Protein AF-A0A419JYU0-F1 (afdb_monomer_lite)

Sequence (105 aa):
MKNELCPEGCRECVEACPIPEALQISEDGRVVASDLFCVYCGACRIVCPVEGAISLERTVIRHTPVHSGAWNKALEKLTSTKGMAKELRSRALIKVKESVERRLA

Radius of gyration: 18.89 Å; chains: 1; bounding box: 42×26×53 Å

Secondary structure (DSSP, 8-state):
--GGGSPTT--HHHHT--STTSEEE-TTS-EEE-TTT-----HHHHH-SSTTSS--------------HHHHHHHHHHS-HHHHHHHHHHHHHHHHHHHHHHHH-

Foldseek 3Di:
DQQVQADQPDCQLVVQDPWPPQWDQDPVRTIDGDPVGDPLPCSSVVRRPGPPSDDTADQEDDDDDDDDPVVLVVQCVRHNPNSSVVVVVVVVVVVVVVVVVVVVD

pLDDT: mean 94.47, std 2.57, range [84.62, 97.81]

Structure (mmCIF, N/CA/C/O backbone):
data_AF-A0A419JYU0-F1
#
_entry.id   AF-A0A419JYU0-F1
#
loop_
_atom_site.group_PDB
_atom_site.id
_atom_site.type_symbol
_atom_site.label_atom_id
_atom_site.label_alt_id
_atom_site.label_comp_id
_atom_site.label_asym_id
_atom_site.label_entity_id
_atom_site.label_seq_id
_atom_site.pdbx_PDB_ins_code
_atom_site.Cartn_x
_atom_site.Cartn_y
_atom_site.Cartn_z
_atom_site.occupancy
_atom_site.B_iso_or_equiv
_atom_site.auth_seq_id
_atom_site.auth_comp_id
_atom_site.auth_asym_id
_atom_site.auth_atom_id
_atom_site.pdbx_PDB_model_num
ATOM 1 N N . MET A 1 1 ? -0.116 -0.203 11.020 1.00 88.06 1 MET A N 1
ATOM 2 C CA . MET A 1 1 ? -1.452 0.190 11.519 1.00 88.06 1 MET A CA 1
ATOM 3 C C . MET A 1 1 ? -1.254 1.045 12.756 1.00 88.06 1 MET A C 1
ATOM 5 O O . MET A 1 1 ? -0.294 0.795 13.476 1.00 88.06 1 MET A O 1
ATOM 9 N N . LYS A 1 2 ? -2.077 2.074 12.950 1.00 92.69 2 LYS A N 1
ATOM 10 C CA . LYS A 1 2 ? -2.063 2.944 14.130 1.00 92.69 2 LYS A CA 1
ATOM 11 C C . LYS A 1 2 ? -3.157 2.477 15.076 1.00 92.69 2 LYS A C 1
ATOM 13 O O . LYS A 1 2 ? -4.303 2.910 14.976 1.00 92.69 2 LYS A O 1
ATOM 18 N N . ASN A 1 3 ? -2.818 1.508 15.917 1.00 88.94 3 ASN A N 1
ATOM 19 C CA . ASN A 1 3 ? -3.797 0.806 16.742 1.00 88.94 3 ASN A CA 1
ATOM 20 C C . ASN A 1 3 ? -4.392 1.701 17.838 1.00 88.94 3 ASN A C 1
ATOM 22 O O . ASN A 1 3 ? -5.498 1.443 18.292 1.00 88.94 3 ASN A O 1
ATOM 26 N N . GLU A 1 4 ? -3.713 2.789 18.197 1.00 92.25 4 GLU A N 1
ATOM 27 C CA . GLU A 1 4 ? -4.216 3.850 19.072 1.00 92.25 4 GLU A CA 1
ATOM 28 C C . GLU A 1 4 ? -5.428 4.606 18.502 1.00 92.25 4 GLU A C 1
ATOM 30 O O . GLU A 1 4 ? -6.160 5.238 19.256 1.00 92.25 4 GLU A O 1
ATOM 35 N N . LEU A 1 5 ? -5.649 4.536 17.185 1.00 94.31 5 LEU A N 1
ATOM 36 C CA . LEU A 1 5 ? -6.814 5.118 16.513 1.00 94.31 5 LEU A CA 1
ATOM 37 C C . LEU A 1 5 ? -7.939 4.094 16.294 1.00 94.31 5 LEU A C 1
ATOM 39 O O . LEU A 1 5 ? -8.995 4.449 15.777 1.00 94.31 5 LEU A O 1
ATOM 43 N N . CYS A 1 6 ? -7.720 2.820 16.627 1.00 93.62 6 CYS A N 1
ATOM 44 C CA . CYS A 1 6 ? -8.702 1.769 16.394 1.00 93.62 6 CYS A CA 1
ATOM 45 C C . CYS A 1 6 ? -9.804 1.821 17.465 1.00 93.62 6 CYS A C 1
ATOM 47 O O . CYS A 1 6 ? -9.477 1.769 18.652 1.00 93.62 6 CYS A O 1
ATOM 49 N N . PRO A 1 7 ? -11.097 1.865 17.089 1.00 92.25 7 PRO A N 1
ATOM 50 C CA . PRO A 1 7 ? -12.178 1.722 18.054 1.00 92.25 7 PRO A CA 1
ATOM 51 C C . PRO A 1 7 ? -12.106 0.358 18.745 1.00 92.25 7 PRO A C 1
ATOM 53 O O . PRO A 1 7 ? -11.757 -0.649 18.117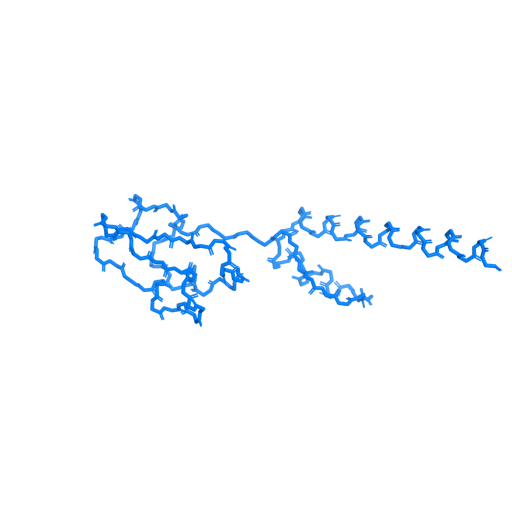 1.00 92.25 7 PRO A O 1
ATOM 56 N N . GLU A 1 8 ? -12.454 0.322 20.027 1.00 90.44 8 GLU A N 1
ATOM 57 C CA . GLU A 1 8 ? -12.456 -0.908 20.815 1.00 90.44 8 GLU A CA 1
ATOM 58 C C . GLU A 1 8 ? -13.405 -1.949 20.195 1.00 90.44 8 GLU A C 1
ATOM 60 O O . GLU A 1 8 ? -14.547 -1.647 19.850 1.00 90.44 8 GLU A O 1
ATOM 65 N N . GLY A 1 9 ? -12.913 -3.175 19.993 1.00 88.62 9 GLY A N 1
ATOM 66 C CA . GLY A 1 9 ? -13.687 -4.274 19.404 1.00 88.62 9 GLY A CA 1
ATOM 67 C C . GLY A 1 9 ? -13.932 -4.200 17.887 1.00 88.62 9 GLY A C 1
ATOM 68 O O . GLY A 1 9 ? -14.561 -5.110 17.348 1.00 88.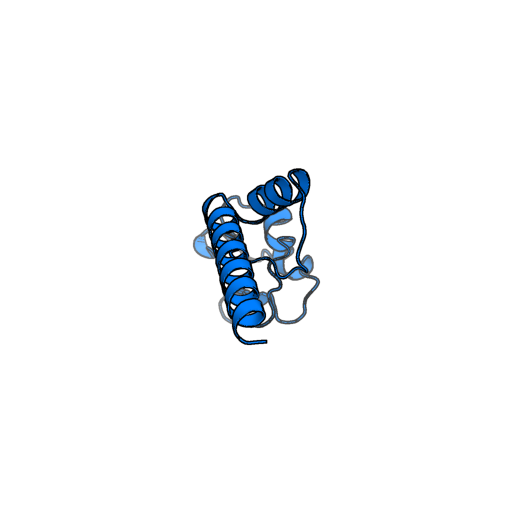62 9 GLY A O 1
ATOM 69 N N . CYS A 1 10 ? -13.434 -3.179 17.177 1.00 93.25 10 CYS A N 1
ATOM 70 C CA . CYS A 1 10 ? -13.606 -3.054 15.724 1.00 93.25 10 CYS A CA 1
ATOM 71 C C . CYS A 1 10 ? -12.857 -4.152 14.946 1.00 93.25 10 CYS A C 1
ATOM 73 O O . CYS A 1 10 ? -11.683 -4.423 15.203 1.00 93.25 10 CYS A O 1
ATOM 75 N N . ARG A 1 11 ? -13.527 -4.770 13.959 1.00 93.56 11 ARG A N 1
ATOM 76 C CA . ARG A 1 11 ? -12.974 -5.864 13.132 1.00 93.56 11 ARG A CA 1
ATOM 77 C C . ARG A 1 11 ? -13.187 -5.701 11.627 1.00 93.56 11 ARG A C 1
ATOM 79 O O . ARG A 1 11 ? -12.792 -6.581 10.868 1.00 93.56 11 ARG A O 1
ATOM 86 N N . GLU A 1 12 ? -13.714 -4.566 11.172 1.00 95.62 12 GLU A N 1
ATOM 87 C CA . GLU A 1 12 ? -14.102 -4.364 9.764 1.00 95.62 12 GLU A CA 1
ATOM 88 C C . GLU A 1 12 ? -12.966 -4.643 8.773 1.00 95.62 12 GLU A C 1
ATOM 90 O O . GLU A 1 12 ? -13.158 -5.291 7.747 1.00 95.62 12 GLU A O 1
ATOM 95 N N . CYS A 1 13 ? -11.745 -4.201 9.091 1.00 96.94 13 CYS A N 1
ATOM 96 C CA . CYS A 1 13 ? -10.594 -4.441 8.225 1.00 96.94 13 CYS A CA 1
ATOM 97 C C . CYS A 1 13 ? -10.213 -5.925 8.120 1.00 96.94 13 CYS A C 1
ATOM 99 O O . CYS A 1 13 ? -9.780 -6.345 7.047 1.00 96.94 13 CYS A O 1
ATOM 101 N N . VAL A 1 14 ? -10.380 -6.695 9.202 1.00 96.06 14 VAL A N 1
ATOM 102 C CA . VAL A 1 14 ? -10.117 -8.141 9.249 1.00 96.06 14 VAL A CA 1
ATOM 103 C C . VAL A 1 14 ? -11.156 -8.875 8.407 1.00 96.06 14 VAL A C 1
ATOM 105 O O . VAL A 1 14 ? -10.789 -9.694 7.572 1.00 96.06 14 VAL A O 1
ATOM 108 N N . GLU A 1 15 ? -12.433 -8.526 8.564 1.00 95.50 15 GLU A N 1
ATOM 109 C CA . GLU A 1 15 ? -13.546 -9.136 7.823 1.00 95.50 15 GLU A CA 1
ATOM 110 C C . GLU A 1 15 ? -13.506 -8.817 6.323 1.00 95.50 15 GLU A C 1
ATOM 112 O O . GLU A 1 15 ? -13.821 -9.667 5.493 1.00 95.50 15 GLU A O 1
ATOM 117 N N . ALA A 1 16 ? -13.070 -7.612 5.953 1.00 97.12 16 ALA A N 1
ATOM 118 C CA . ALA A 1 16 ? -12.938 -7.212 4.555 1.00 97.12 16 ALA A CA 1
ATOM 119 C C . ALA A 1 16 ? -11.688 -7.777 3.861 1.00 97.12 16 ALA A C 1
ATOM 121 O O . ALA A 1 16 ? -11.543 -7.615 2.645 1.00 97.12 16 ALA A O 1
ATOM 122 N N . CYS A 1 17 ? -10.742 -8.370 4.598 1.00 97.75 17 CYS A N 1
ATOM 123 C CA . CYS A 1 17 ? -9.505 -8.868 4.011 1.00 97.75 17 CYS A CA 1
ATOM 124 C C . CYS A 1 17 ? -9.733 -10.229 3.339 1.00 97.75 17 CYS A C 1
ATOM 126 O O . CYS A 1 17 ? -10.014 -11.207 4.026 1.00 97.75 17 CYS A O 1
ATOM 128 N N . PRO A 1 18 ? -9.546 -10.345 2.012 1.00 96.75 18 PRO A N 1
ATOM 129 C CA . PRO A 1 18 ? -9.753 -11.616 1.323 1.00 96.75 18 PRO A CA 1
ATOM 130 C C . PRO A 1 18 ? -8.554 -12.567 1.447 1.00 96.75 18 PRO A C 1
ATOM 132 O O . PRO A 1 18 ? -8.603 -13.672 0.916 1.00 96.75 18 PRO A O 1
ATOM 135 N N . ILE A 1 19 ? -7.451 -12.128 2.067 1.00 97.81 19 ILE A N 1
ATOM 136 C CA . ILE A 1 19 ? -6.212 -12.899 2.159 1.00 97.81 19 ILE A CA 1
ATOM 137 C C . ILE A 1 19 ? -6.086 -13.465 3.577 1.00 97.81 19 ILE A C 1
ATOM 139 O O . ILE A 1 19 ? -5.949 -12.680 4.520 1.00 97.81 19 ILE A O 1
ATOM 143 N N . PRO A 1 20 ? -6.106 -14.799 3.745 1.00 95.25 20 PRO A N 1
ATOM 144 C CA . PRO A 1 20 ? -5.858 -15.426 5.037 1.00 95.25 20 PRO A CA 1
ATOM 145 C C . PRO A 1 20 ? -4.530 -14.959 5.638 1.00 95.25 20 PRO A C 1
ATOM 147 O O . PRO A 1 20 ? -3.574 -14.703 4.909 1.00 95.25 20 PRO A O 1
ATOM 150 N N . GLU A 1 21 ? -4.482 -14.833 6.965 1.00 94.69 21 GLU A N 1
ATOM 151 C CA . GLU A 1 21 ? -3.275 -14.487 7.741 1.00 94.69 21 GLU A CA 1
ATOM 152 C C . GLU A 1 21 ? -2.673 -13.093 7.467 1.00 94.69 21 GLU A C 1
ATOM 154 O O . GLU A 1 21 ? -1.754 -12.670 8.167 1.00 94.69 21 GLU A O 1
ATOM 159 N N . ALA A 1 22 ? -3.205 -12.323 6.512 1.00 97.31 22 ALA A N 1
ATOM 160 C CA . ALA A 1 22 ? -2.732 -10.966 6.234 1.00 97.31 22 ALA A CA 1
ATOM 161 C C . ALA A 1 22 ? -3.092 -9.968 7.341 1.00 97.31 22 ALA A C 1
ATOM 163 O O . ALA A 1 22 ? -2.351 -9.006 7.553 1.00 97.31 22 ALA A O 1
ATOM 164 N N . LEU A 1 23 ? -4.200 -10.196 8.051 1.00 96.12 23 LEU A N 1
ATOM 165 C CA . LEU A 1 23 ? -4.593 -9.450 9.243 1.00 96.12 23 LEU A CA 1
ATOM 166 C C . LEU A 1 23 ? -4.959 -10.427 10.359 1.00 96.12 23 LEU A C 1
ATOM 168 O O . LEU A 1 23 ? -5.729 -11.363 10.149 1.00 96.12 23 LEU A O 1
ATOM 172 N N . GLN A 1 24 ? -4.410 -10.193 11.544 1.00 92.56 24 GLN A N 1
ATOM 173 C CA . GLN A 1 24 ? -4.597 -11.027 12.728 1.00 92.56 24 GLN A CA 1
ATOM 174 C C . GLN A 1 24 ? -4.954 -10.150 13.925 1.00 92.56 24 GLN A C 1
ATOM 176 O O . GLN A 1 24 ? -4.613 -8.970 13.960 1.00 92.56 24 GLN A O 1
ATOM 181 N N . ILE A 1 25 ? -5.640 -10.727 14.907 1.00 92.69 25 ILE A N 1
ATOM 182 C CA . ILE A 1 25 ? -5.923 -10.067 16.182 1.00 92.69 25 ILE A CA 1
ATOM 183 C C . ILE A 1 25 ? -4.879 -10.556 17.188 1.00 92.69 25 ILE A C 1
ATOM 185 O O . ILE A 1 25 ? -4.740 -11.763 17.382 1.00 92.69 25 ILE A O 1
ATOM 189 N N . SER A 1 26 ? -4.123 -9.638 17.786 1.00 90.12 26 SER A N 1
ATOM 190 C CA . SER A 1 26 ? -3.170 -9.940 18.856 1.00 90.12 26 SER A CA 1
ATOM 191 C C . SER A 1 26 ? -3.878 -10.202 20.187 1.00 90.12 26 SER A C 1
ATOM 193 O O . SER A 1 26 ? -5.073 -9.955 20.340 1.00 90.12 26 SER A O 1
ATOM 195 N N . GLU A 1 27 ? -3.135 -10.706 21.174 1.00 88.56 27 GLU A N 1
ATOM 196 C CA . GLU A 1 27 ? -3.668 -11.042 22.504 1.00 88.56 27 GLU A CA 1
ATOM 197 C C . GLU A 1 27 ? -4.307 -9.842 23.223 1.00 88.56 27 GLU A C 1
ATOM 199 O O . GLU A 1 27 ? -5.263 -10.003 23.974 1.00 88.56 27 GLU A O 1
ATOM 204 N N . ASP A 1 28 ? -3.827 -8.627 22.948 1.00 87.75 28 ASP A N 1
ATOM 205 C CA . ASP A 1 28 ? -4.367 -7.365 23.463 1.00 87.75 28 ASP A CA 1
ATOM 206 C C . ASP A 1 28 ? -5.568 -6.831 22.654 1.00 87.75 28 ASP A C 1
ATOM 208 O O . ASP A 1 28 ? -5.988 -5.687 22.834 1.00 87.75 28 ASP A O 1
ATOM 212 N N . GLY A 1 29 ? -6.114 -7.639 21.741 1.00 87.75 29 GLY A N 1
ATOM 213 C CA . GLY A 1 29 ? -7.287 -7.309 20.934 1.00 87.75 29 GLY A CA 1
ATOM 214 C C . GLY A 1 29 ? -7.020 -6.341 19.779 1.00 87.75 29 GLY A C 1
ATOM 215 O O . GLY A 1 29 ? -7.966 -5.928 19.107 1.00 87.75 29 GLY A O 1
ATOM 216 N N . ARG A 1 30 ? -5.760 -5.970 19.523 1.00 89.56 30 ARG A N 1
ATOM 217 C CA . ARG A 1 30 ? -5.396 -5.070 18.420 1.00 89.56 30 ARG A CA 1
ATOM 218 C C . ARG A 1 30 ? -5.251 -5.830 17.110 1.00 89.56 30 ARG A C 1
ATOM 220 O O . ARG A 1 30 ? -4.935 -7.012 17.085 1.00 89.56 30 ARG A O 1
ATOM 227 N N . VAL A 1 31 ? -5.445 -5.136 15.993 1.00 93.88 31 VAL A N 1
ATOM 228 C CA . VAL A 1 31 ? -5.217 -5.730 14.674 1.00 93.88 31 VAL A CA 1
ATOM 229 C C . VAL A 1 31 ? -3.756 -5.534 14.260 1.00 93.88 31 VAL A C 1
ATOM 231 O O . VAL A 1 31 ? -3.194 -4.439 14.358 1.00 93.88 31 VAL A O 1
ATOM 234 N N . VAL A 1 32 ? -3.136 -6.610 13.789 1.00 93.69 32 VAL A N 1
ATOM 235 C CA . VAL A 1 32 ? -1.753 -6.670 13.317 1.00 93.69 32 VAL A CA 1
ATOM 236 C C . VAL A 1 32 ? -1.756 -7.146 11.870 1.00 93.69 32 VAL A C 1
ATOM 238 O O . VAL A 1 32 ? -2.452 -8.097 11.523 1.00 93.69 32 VAL A O 1
ATOM 241 N N . ALA A 1 33 ? -0.981 -6.476 11.019 1.00 95.38 33 ALA A N 1
ATOM 242 C CA . ALA A 1 33 ? -0.810 -6.870 9.628 1.00 95.38 33 ALA A CA 1
ATOM 243 C C . ALA A 1 33 ? 0.449 -7.716 9.446 1.00 95.38 33 ALA A C 1
ATOM 245 O O . ALA A 1 33 ? 1.505 -7.374 9.978 1.00 95.38 33 ALA A O 1
ATOM 246 N N . SER A 1 34 ? 0.338 -8.773 8.644 1.00 95.44 34 SER A N 1
ATOM 247 C CA . SER A 1 34 ? 1.478 -9.564 8.192 1.00 95.44 34 SER A CA 1
ATOM 248 C C . SER A 1 34 ? 1.884 -9.138 6.787 1.00 95.44 34 SER A C 1
ATOM 250 O O . SER A 1 34 ? 1.180 -9.408 5.811 1.00 95.44 34 SER A O 1
ATOM 252 N N . ASP A 1 35 ? 3.051 -8.505 6.663 1.00 93.00 35 ASP A N 1
ATOM 253 C CA . ASP A 1 35 ? 3.628 -8.146 5.360 1.00 93.00 35 ASP A CA 1
ATOM 254 C C . ASP A 1 35 ? 3.968 -9.376 4.499 1.00 93.00 35 ASP A C 1
ATOM 256 O O . ASP A 1 35 ? 4.103 -9.254 3.284 1.00 93.00 35 ASP A O 1
ATOM 260 N N . LEU A 1 36 ? 4.073 -10.568 5.101 1.00 96.00 36 LEU A N 1
ATOM 261 C CA . LEU A 1 36 ? 4.324 -11.813 4.369 1.00 96.00 36 LEU A CA 1
ATOM 262 C C . LEU A 1 36 ? 3.120 -12.250 3.526 1.00 96.00 36 LEU A C 1
ATOM 264 O O . LEU A 1 36 ? 3.304 -12.795 2.440 1.00 96.00 36 LEU A O 1
ATOM 268 N N . PHE A 1 37 ? 1.903 -11.994 4.010 1.00 97.25 37 PHE A N 1
ATOM 269 C CA . PHE A 1 37 ? 0.663 -12.368 3.323 1.00 97.25 37 PHE A CA 1
ATOM 270 C C . PHE A 1 37 ? -0.027 -11.169 2.659 1.00 97.25 37 PHE A C 1
ATOM 272 O O . PHE A 1 37 ? -0.806 -11.332 1.721 1.00 97.25 37 PHE A O 1
ATOM 279 N N . CYS A 1 38 ? 0.252 -9.943 3.106 1.00 97.19 38 CYS A N 1
ATOM 280 C CA . CYS A 1 38 ? -0.368 -8.742 2.563 1.00 97.19 38 CYS A CA 1
ATOM 281 C C . CYS A 1 38 ? 0.006 -8.513 1.088 1.00 97.19 38 CYS A C 1
ATOM 283 O O . CYS A 1 38 ? 1.157 -8.271 0.737 1.00 97.19 38 CYS A O 1
ATOM 285 N N . VAL A 1 39 ? -1.001 -8.480 0.211 1.00 96.25 39 VAL A N 1
ATOM 286 C CA . VA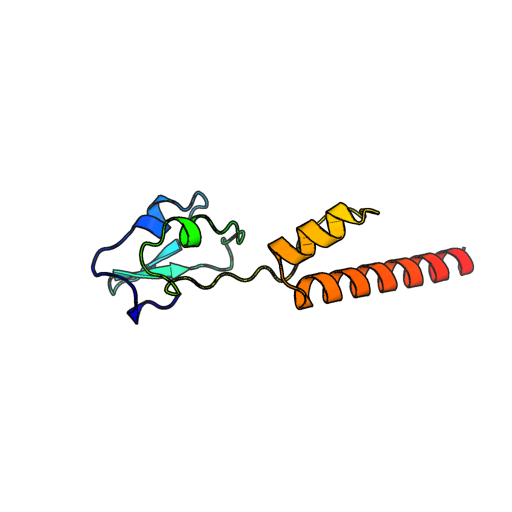L A 1 39 ? -0.831 -8.136 -1.217 1.00 96.25 39 VAL A CA 1
ATOM 287 C C . VAL A 1 39 ? -1.012 -6.639 -1.504 1.00 96.25 39 VAL A C 1
ATOM 289 O O . VAL A 1 39 ? -1.081 -6.218 -2.659 1.00 96.25 39 VAL A O 1
ATOM 292 N N . TYR A 1 40 ? -1.135 -5.818 -0.457 1.00 96.94 40 TYR A N 1
ATOM 293 C CA . TYR A 1 40 ? -1.323 -4.367 -0.541 1.00 96.94 40 TYR A CA 1
ATOM 294 C C . TYR A 1 40 ? -2.524 -3.947 -1.418 1.00 96.94 40 TYR A C 1
ATOM 296 O O . TYR A 1 40 ? -2.479 -2.926 -2.105 1.00 96.94 40 TYR A O 1
ATOM 304 N N . CYS A 1 41 ? -3.631 -4.705 -1.417 1.00 96.62 41 CYS A N 1
ATOM 305 C CA . CYS A 1 41 ? -4.820 -4.394 -2.233 1.00 96.62 41 CYS A CA 1
ATOM 306 C C . CYS A 1 41 ? -5.577 -3.143 -1.754 1.00 96.62 41 CYS A C 1
ATOM 308 O O . CYS A 1 41 ? -6.174 -2.440 -2.564 1.00 96.62 41 CYS A O 1
ATOM 310 N N . GLY A 1 42 ? -5.495 -2.811 -0.463 1.00 96.44 42 GLY A N 1
ATOM 311 C CA . GLY A 1 42 ? -6.132 -1.627 0.115 1.00 96.44 42 GLY A CA 1
ATOM 312 C C . GLY A 1 42 ? -7.587 -1.783 0.540 1.00 96.44 42 GLY A C 1
ATOM 313 O O . GLY A 1 42 ? -8.143 -0.803 1.020 1.00 96.44 42 GLY A O 1
ATOM 314 N N . ALA A 1 43 ? -8.174 -2.981 0.453 1.00 97.50 43 ALA A N 1
ATOM 315 C CA . ALA A 1 43 ? -9.537 -3.240 0.932 1.00 97.50 43 ALA A CA 1
ATOM 316 C C . ALA A 1 43 ? -9.722 -2.816 2.400 1.00 97.50 43 ALA A C 1
ATOM 318 O O . ALA A 1 43 ? -10.627 -2.049 2.711 1.00 97.50 43 ALA A O 1
ATOM 319 N N . CYS A 1 44 ? -8.786 -3.201 3.275 1.00 97.31 44 CYS A N 1
ATOM 320 C CA . CYS A 1 44 ? -8.789 -2.825 4.690 1.00 97.31 44 CYS A CA 1
ATOM 321 C C . CYS A 1 44 ? -8.810 -1.305 4.920 1.00 97.31 44 CYS A C 1
ATOM 323 O O . CYS A 1 44 ? -9.503 -0.832 5.812 1.00 97.31 44 CYS A O 1
ATOM 325 N N . ARG A 1 45 ? -8.084 -0.529 4.103 1.00 96.94 45 ARG A N 1
ATOM 326 C CA . ARG A 1 45 ? -8.060 0.938 4.191 1.00 96.94 45 ARG A CA 1
ATOM 327 C C . ARG A 1 45 ? -9.388 1.559 3.754 1.00 96.94 45 ARG A C 1
ATOM 329 O O . ARG A 1 45 ? -9.753 2.589 4.298 1.00 96.94 45 ARG A O 1
ATOM 336 N N . ILE A 1 46 ? -10.068 0.967 2.771 1.00 96.88 46 ILE A N 1
ATOM 337 C CA . ILE A 1 46 ? -11.340 1.479 2.240 1.00 96.88 46 ILE A CA 1
ATOM 338 C C . ILE A 1 46 ? -12.462 1.324 3.267 1.00 96.88 46 ILE A C 1
ATOM 340 O O . ILE A 1 46 ? -13.258 2.241 3.422 1.00 96.88 46 ILE A O 1
ATOM 344 N N . VAL A 1 47 ? -12.516 0.182 3.956 1.00 97.38 47 VAL A N 1
ATOM 345 C CA . VAL A 1 47 ? -13.570 -0.093 4.947 1.00 97.38 47 VAL A CA 1
ATOM 346 C C . VAL A 1 47 ? -13.290 0.521 6.314 1.00 97.38 47 VAL A C 1
ATOM 348 O O . VAL A 1 47 ? -14.187 0.606 7.134 1.00 97.38 47 VAL A O 1
ATOM 351 N N . CYS A 1 48 ? -12.051 0.929 6.602 1.00 97.06 48 CYS A N 1
ATOM 352 C CA . CYS A 1 48 ? -11.718 1.444 7.923 1.00 97.06 48 CYS A CA 1
ATOM 353 C C . CYS A 1 48 ? -12.490 2.748 8.206 1.00 97.06 48 CYS A C 1
ATOM 355 O O . CYS A 1 48 ? -12.281 3.727 7.486 1.00 97.06 48 CYS A O 1
ATOM 357 N N . PRO A 1 49 ? -13.319 2.806 9.269 1.00 95.56 49 PRO A N 1
ATOM 358 C CA . PRO A 1 49 ? -14.125 3.990 9.566 1.00 95.56 49 PRO A CA 1
ATOM 359 C C . PRO A 1 49 ? -13.292 5.152 10.122 1.00 95.56 49 PRO A C 1
ATOM 361 O O . PRO A 1 49 ? -13.771 6.282 10.190 1.00 95.56 49 PRO A O 1
ATOM 364 N N . VAL A 1 50 ? -12.047 4.887 10.534 1.00 96.75 50 VAL A N 1
ATOM 365 C CA . VAL A 1 50 ? -11.151 5.886 11.119 1.00 96.75 50 VAL A CA 1
ATOM 366 C C . VAL A 1 50 ? -10.076 6.281 10.117 1.00 96.75 50 VAL A C 1
ATOM 368 O O . VAL A 1 50 ? -9.174 5.506 9.780 1.00 96.75 50 VAL A O 1
ATOM 371 N N . GLU A 1 51 ? -10.143 7.531 9.666 1.00 95.00 51 GLU A N 1
ATOM 372 C CA . GLU A 1 51 ? -9.146 8.088 8.763 1.00 95.00 51 GLU A CA 1
ATOM 373 C C . GLU A 1 51 ? -7.743 8.040 9.390 1.00 95.00 51 GLU A C 1
ATOM 375 O O . GLU A 1 51 ? -7.520 8.397 10.546 1.00 95.00 51 GLU A O 1
ATOM 380 N N . GLY A 1 52 ? -6.765 7.566 8.617 1.00 94.56 52 GLY A N 1
ATOM 381 C CA . GLY A 1 52 ? -5.367 7.516 9.046 1.00 94.56 52 GLY A CA 1
ATOM 382 C C . GLY A 1 52 ? -5.002 6.372 10.000 1.00 94.56 52 GLY A C 1
ATOM 383 O O . GLY A 1 52 ? -3.809 6.204 10.272 1.00 94.56 52 GLY A O 1
ATOM 384 N N . ALA A 1 53 ? -5.956 5.544 10.447 1.00 96.06 53 ALA A N 1
ATOM 385 C CA . ALA A 1 53 ? -5.666 4.348 11.248 1.00 96.06 53 ALA A CA 1
ATOM 386 C C . ALA A 1 53 ? -4.873 3.291 10.451 1.00 96.06 53 ALA A C 1
ATOM 388 O O . ALA A 1 53 ? -3.991 2.607 10.980 1.00 96.06 53 ALA A O 1
ATOM 389 N N . ILE A 1 54 ? -5.121 3.196 9.141 1.00 96.12 54 ILE A N 1
ATOM 390 C CA . ILE A 1 54 ? -4.392 2.306 8.232 1.00 96.12 54 ILE A CA 1
ATOM 391 C C . ILE A 1 54 ? -3.629 3.139 7.200 1.00 96.12 54 ILE A C 1
ATOM 393 O O . ILE A 1 54 ? -4.215 3.784 6.333 1.00 96.12 54 ILE A O 1
ATOM 397 N N . SER A 1 55 ? -2.298 3.077 7.271 1.00 94.62 55 SER A N 1
ATOM 398 C CA . SER A 1 55 ? -1.416 3.556 6.206 1.00 94.62 55 SER A CA 1
ATOM 399 C C . SER A 1 55 ? -1.109 2.411 5.248 1.00 94.62 55 SER A C 1
ATOM 401 O O . SER A 1 55 ? -0.763 1.315 5.688 1.00 94.62 55 SER A O 1
ATOM 403 N N . LEU A 1 56 ? -1.233 2.669 3.947 1.00 95.06 56 LEU A N 1
ATOM 404 C CA . LEU A 1 56 ? -0.889 1.722 2.893 1.00 95.06 56 LEU A CA 1
ATOM 405 C C . LEU A 1 56 ? -0.146 2.455 1.784 1.00 95.06 56 LEU A C 1
ATOM 407 O O . LEU A 1 56 ? -0.684 3.387 1.184 1.00 95.06 56 LEU A O 1
ATOM 411 N N . GLU A 1 57 ? 1.065 1.990 1.497 1.00 94.25 57 GLU A N 1
ATOM 412 C CA . GLU A 1 57 ? 1.916 2.493 0.425 1.00 94.25 57 GLU A CA 1
ATOM 413 C C . GLU A 1 57 ? 2.275 1.339 -0.514 1.00 94.25 57 GLU A C 1
ATOM 415 O O . GLU A 1 57 ? 2.723 0.281 -0.076 1.00 94.25 57 GLU A O 1
ATOM 420 N N . ARG A 1 58 ? 2.103 1.546 -1.823 1.00 95.75 58 ARG A N 1
ATOM 421 C CA . ARG A 1 58 ? 2.624 0.626 -2.841 1.00 95.75 58 ARG A CA 1
ATOM 422 C C . ARG A 1 58 ? 3.905 1.208 -3.403 1.00 95.75 58 ARG A C 1
ATOM 424 O O . ARG A 1 58 ? 3.888 2.278 -4.003 1.00 95.75 58 ARG A O 1
ATOM 431 N N . THR A 1 59 ? 5.015 0.499 -3.238 1.00 94.12 59 THR A N 1
ATOM 432 C CA . THR A 1 59 ? 6.328 0.996 -3.681 1.00 94.12 59 THR A CA 1
ATOM 433 C C . THR A 1 59 ? 6.741 0.469 -5.054 1.00 94.12 59 THR A C 1
ATOM 435 O O . THR A 1 59 ? 7.523 1.121 -5.747 1.00 94.12 59 THR A O 1
ATOM 438 N N . VAL A 1 60 ? 6.242 -0.708 -5.447 1.00 92.69 60 VAL A N 1
ATOM 439 C CA . VAL A 1 60 ? 6.532 -1.382 -6.721 1.00 92.69 60 VAL A CA 1
ATOM 440 C C . VAL A 1 60 ? 5.298 -2.172 -7.158 1.00 92.69 60 VAL A C 1
ATOM 442 O O . VAL A 1 60 ? 4.681 -2.847 -6.338 1.00 92.69 60 VAL A O 1
ATOM 445 N N . ILE A 1 61 ? 4.968 -2.128 -8.450 1.00 94.56 61 ILE A N 1
ATOM 446 C CA . ILE A 1 61 ? 3.958 -2.992 -9.074 1.00 94.56 61 ILE A CA 1
ATOM 447 C C . ILE A 1 61 ? 4.686 -3.865 -10.087 1.00 94.56 61 ILE A C 1
ATOM 449 O O . ILE A 1 61 ? 5.306 -3.349 -11.010 1.00 94.56 61 ILE A O 1
ATOM 453 N N . ARG A 1 62 ? 4.647 -5.187 -9.906 1.00 93.69 62 ARG A N 1
ATOM 454 C CA . ARG A 1 62 ? 5.270 -6.118 -10.852 1.00 93.69 62 ARG A CA 1
ATOM 455 C C . ARG A 1 62 ? 4.370 -6.260 -12.076 1.00 93.69 62 ARG A C 1
ATOM 457 O O . ARG A 1 62 ? 3.218 -6.657 -11.942 1.00 93.69 62 ARG A O 1
ATOM 464 N N . HIS A 1 63 ? 4.896 -5.938 -13.250 1.00 93.88 63 HIS A N 1
ATOM 465 C CA . HIS A 1 63 ? 4.186 -6.036 -14.521 1.00 93.88 63 HIS A CA 1
ATOM 466 C C . HIS A 1 63 ? 5.164 -6.353 -15.658 1.00 93.88 63 HIS A C 1
ATOM 468 O O . HIS A 1 63 ? 6.373 -6.151 -15.532 1.00 93.88 63 HIS A O 1
ATOM 474 N N . THR A 1 64 ? 4.642 -6.831 -16.785 1.00 92.25 64 THR A N 1
ATOM 475 C CA . THR A 1 64 ? 5.408 -6.939 -18.035 1.00 92.25 64 THR A CA 1
ATOM 476 C C . THR A 1 64 ? 5.778 -5.549 -18.559 1.00 92.25 64 THR A C 1
ATOM 478 O O . THR A 1 64 ? 5.136 -4.569 -18.183 1.00 92.25 64 THR A O 1
ATOM 481 N N . PRO A 1 65 ? 6.778 -5.404 -19.441 1.00 90.94 65 PRO A N 1
ATOM 482 C CA . PRO A 1 65 ? 7.064 -4.113 -20.059 1.00 90.94 6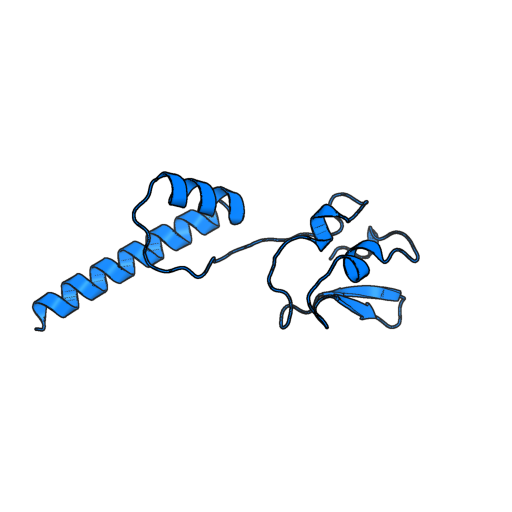5 PRO A CA 1
ATOM 483 C C . PRO A 1 65 ? 5.829 -3.533 -20.771 1.00 90.94 65 PRO A C 1
ATOM 485 O O . PRO A 1 65 ? 5.200 -4.208 -21.582 1.00 90.94 65 PRO A O 1
ATOM 488 N N . VAL A 1 66 ? 5.483 -2.276 -20.469 1.00 92.31 66 VAL A N 1
ATOM 489 C CA . VAL A 1 66 ? 4.361 -1.552 -21.093 1.00 92.31 66 VAL A CA 1
ATOM 490 C C . VAL A 1 66 ? 4.833 -0.182 -21.580 1.00 92.31 66 VAL A C 1
ATOM 492 O O . VAL A 1 66 ? 5.425 0.600 -20.831 1.00 92.31 66 VAL A O 1
ATOM 495 N N 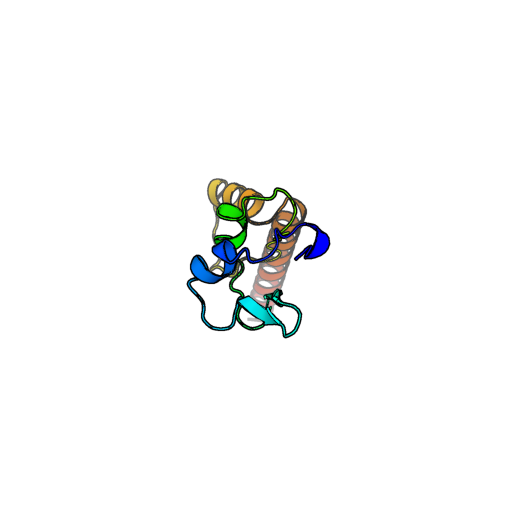. HIS A 1 67 ? 4.530 0.141 -22.838 1.00 90.38 67 HIS A N 1
ATOM 496 C CA . HIS A 1 67 ? 4.841 1.427 -23.466 1.00 90.38 67 HIS A CA 1
ATOM 497 C C . HIS A 1 67 ? 3.571 2.266 -23.646 1.00 90.38 67 HIS A C 1
ATOM 499 O O . HIS A 1 67 ? 3.011 2.340 -24.733 1.00 90.38 67 HIS A O 1
ATOM 505 N N . SER A 1 68 ? 3.099 2.897 -22.568 1.00 94.19 68 SER A N 1
ATOM 506 C CA . SER A 1 68 ? 1.887 3.726 -22.602 1.00 94.19 68 SER A CA 1
ATOM 507 C C . SER A 1 68 ? 1.955 4.886 -21.611 1.00 94.19 68 SER A C 1
ATOM 509 O O . SER A 1 68 ? 2.326 4.714 -20.449 1.00 94.19 68 SER A O 1
ATOM 511 N N . GLY A 1 69 ? 1.558 6.080 -22.061 1.00 94.75 69 GLY A N 1
ATOM 512 C CA . GLY A 1 69 ? 1.411 7.249 -21.189 1.00 94.75 69 GLY A CA 1
ATOM 513 C C . GLY A 1 69 ? 0.290 7.070 -20.161 1.00 94.75 69 GLY A C 1
ATOM 514 O O . GLY A 1 69 ? 0.469 7.412 -18.992 1.00 94.75 69 GLY A O 1
ATOM 515 N N . ALA A 1 70 ? -0.827 6.456 -20.567 1.00 97.12 70 ALA A N 1
ATOM 516 C CA . ALA A 1 70 ? -1.933 6.138 -19.667 1.00 97.12 70 ALA A CA 1
ATOM 517 C C . ALA A 1 70 ? -1.497 5.156 -18.568 1.00 97.12 70 ALA A C 1
ATOM 519 O O . ALA A 1 70 ? -1.844 5.343 -17.403 1.00 97.12 70 ALA A O 1
ATOM 520 N N . TRP A 1 71 ? -0.662 4.170 -18.918 1.00 95.75 71 TRP A N 1
ATOM 521 C CA . TRP A 1 71 ? -0.085 3.239 -17.946 1.00 95.75 71 TRP A CA 1
ATOM 522 C C . TRP A 1 71 ? 0.805 3.946 -16.922 1.00 95.75 71 TRP A C 1
ATOM 524 O O . TRP A 1 71 ? 0.640 3.737 -15.723 1.00 95.75 71 TRP A O 1
ATOM 534 N N . ASN A 1 72 ? 1.683 4.853 -17.366 1.00 94.94 72 ASN A N 1
ATOM 535 C CA . ASN A 1 72 ? 2.513 5.639 -16.446 1.00 94.94 72 ASN A CA 1
ATOM 536 C C . ASN A 1 72 ? 1.642 6.437 -15.455 1.00 94.94 72 ASN A C 1
ATOM 538 O O . ASN A 1 72 ? 1.939 6.481 -14.263 1.00 94.94 72 ASN A O 1
ATOM 542 N N . LYS A 1 73 ? 0.531 7.030 -15.920 1.00 96.44 73 LYS A N 1
ATOM 543 C CA . LYS A 1 73 ? -0.376 7.775 -15.035 1.00 96.44 73 LYS A CA 1
ATOM 544 C C . LYS A 1 73 ? -1.114 6.866 -14.051 1.00 96.44 73 LYS A C 1
ATOM 546 O O . LYS A 1 73 ? -1.318 7.255 -12.902 1.00 96.44 73 LYS A O 1
ATOM 551 N N . ALA A 1 74 ? -1.511 5.671 -14.483 1.00 96.69 74 ALA A N 1
ATOM 552 C CA . ALA A 1 74 ? -2.126 4.677 -13.608 1.00 96.69 74 ALA A CA 1
ATOM 553 C C . ALA A 1 74 ? -1.152 4.213 -12.513 1.00 96.69 74 ALA A C 1
ATOM 555 O O . ALA A 1 74 ? -1.510 4.217 -11.336 1.00 96.69 74 ALA A O 1
ATOM 556 N N . LEU A 1 75 ? 0.096 3.900 -12.875 1.00 96.12 75 LEU A N 1
ATOM 557 C CA . LEU A 1 75 ? 1.139 3.517 -11.922 1.00 96.12 75 LEU A CA 1
ATOM 558 C C . LEU A 1 75 ? 1.432 4.614 -10.895 1.00 96.12 75 LEU A C 1
ATOM 560 O O . LEU A 1 75 ? 1.536 4.317 -9.705 1.00 96.12 75 LEU A O 1
ATOM 564 N N . GLU A 1 76 ? 1.530 5.872 -11.331 1.00 96.31 76 GLU A N 1
ATOM 565 C CA . GLU A 1 76 ? 1.731 7.016 -10.435 1.00 96.31 76 GLU A CA 1
ATOM 566 C C . GLU A 1 76 ? 0.602 7.131 -9.401 1.00 96.31 76 GLU A C 1
ATOM 568 O O . GLU A 1 76 ? 0.878 7.319 -8.218 1.00 96.31 76 GLU A O 1
ATOM 573 N N . LYS A 1 77 ? -0.659 6.960 -9.825 1.00 96.19 77 LYS A N 1
ATOM 574 C CA . LYS A 1 77 ? -1.822 6.978 -8.921 1.00 96.19 77 LYS A CA 1
ATOM 575 C C . LYS A 1 77 ? -1.837 5.800 -7.946 1.00 96.19 77 LYS A C 1
ATOM 577 O O . LYS A 1 77 ? -2.265 5.966 -6.809 1.00 96.19 77 LYS A O 1
ATOM 582 N N . LEU A 1 78 ? -1.415 4.612 -8.385 1.00 95.44 78 LEU A N 1
ATOM 583 C CA . LEU A 1 78 ? -1.414 3.411 -7.544 1.00 95.44 78 LEU A CA 1
ATOM 584 C C . LEU A 1 78 ? -0.268 3.391 -6.527 1.00 95.44 78 LEU A C 1
ATOM 586 O O . LEU A 1 78 ? -0.427 2.780 -5.467 1.00 95.44 78 LEU A O 1
ATOM 590 N N . THR A 1 79 ? 0.868 4.010 -6.864 1.00 95.75 79 THR A N 1
ATOM 591 C CA . THR A 1 79 ? 2.092 4.031 -6.052 1.00 95.75 79 THR A CA 1
ATOM 592 C C . THR A 1 79 ? 2.320 5.409 -5.427 1.00 95.75 79 THR A C 1
ATOM 594 O O . THR A 1 79 ? 1.869 5.672 -4.317 1.00 95.75 79 THR A O 1
ATOM 597 N N . SER A 1 80 ? 3.040 6.279 -6.130 1.00 96.06 80 SER A N 1
ATOM 598 C CA . SER A 1 80 ? 3.267 7.700 -5.865 1.00 96.06 80 SER A CA 1
ATOM 599 C C . SER A 1 80 ? 4.149 8.266 -6.986 1.00 96.06 80 SER A C 1
ATOM 601 O O . SER A 1 80 ? 4.663 7.524 -7.829 1.00 96.06 80 SER A O 1
ATOM 603 N N . THR A 1 81 ? 4.429 9.570 -6.960 1.00 95.75 81 THR A N 1
ATOM 604 C CA . THR A 1 81 ? 5.468 10.184 -7.810 1.00 95.75 81 THR A CA 1
ATOM 605 C C . THR A 1 81 ? 6.830 9.501 -7.622 1.00 95.75 81 THR A C 1
ATOM 607 O O . THR A 1 81 ? 7.540 9.219 -8.589 1.00 95.75 81 THR A O 1
ATOM 610 N N . LYS A 1 82 ? 7.176 9.152 -6.375 1.00 95.88 82 LYS A N 1
ATOM 611 C CA . LYS A 1 82 ? 8.398 8.415 -6.022 1.00 95.88 82 LYS A CA 1
ATOM 612 C C . LYS A 1 82 ? 8.390 6.993 -6.591 1.00 95.88 82 LYS A C 1
ATOM 614 O O . LYS A 1 82 ? 9.416 6.553 -7.118 1.00 95.88 82 LYS A O 1
ATOM 619 N N . GLY A 1 83 ? 7.252 6.300 -6.513 1.00 95.25 83 GLY A N 1
ATOM 620 C CA . GLY A 1 83 ? 7.053 4.970 -7.099 1.00 95.25 83 GLY A CA 1
ATOM 621 C C . GLY A 1 83 ? 7.210 4.982 -8.620 1.00 95.25 83 GLY A C 1
ATOM 622 O O . GLY A 1 83 ? 8.012 4.223 -9.166 1.00 95.25 83 GLY A O 1
ATOM 623 N N . MET A 1 84 ? 6.561 5.931 -9.299 1.00 94.94 84 MET A N 1
ATOM 624 C CA . MET A 1 84 ? 6.689 6.103 -10.748 1.00 94.94 84 MET A CA 1
ATOM 625 C C . MET A 1 84 ? 8.127 6.435 -11.167 1.00 94.94 84 MET A C 1
ATOM 627 O O . MET A 1 84 ? 8.651 5.866 -12.123 1.00 94.94 84 MET A O 1
ATOM 631 N N . ALA A 1 85 ? 8.813 7.313 -10.430 1.00 94.75 85 ALA A N 1
ATOM 632 C CA . ALA A 1 85 ? 10.211 7.634 -10.709 1.00 94.75 85 ALA A CA 1
ATOM 633 C C . ALA A 1 85 ? 11.131 6.406 -10.565 1.00 94.75 85 ALA A C 1
ATOM 635 O O . ALA A 1 85 ? 12.086 6.256 -11.330 1.00 94.75 85 ALA A O 1
ATOM 636 N N . LYS A 1 86 ? 10.850 5.510 -9.606 1.00 95.19 86 LYS A N 1
ATOM 637 C CA . LYS A 1 86 ? 11.574 4.238 -9.450 1.00 95.19 86 LYS A CA 1
ATOM 638 C C . LYS A 1 86 ? 11.348 3.316 -10.651 1.00 95.19 86 LYS A C 1
ATOM 640 O O . LYS A 1 86 ? 12.321 2.754 -11.150 1.00 95.19 86 LYS A O 1
ATOM 645 N N . GLU A 1 87 ? 10.117 3.228 -11.148 1.00 95.00 87 GLU A N 1
ATOM 646 C CA . GLU A 1 87 ? 9.783 2.441 -12.341 1.00 95.00 87 GLU A CA 1
ATOM 647 C C . GLU A 1 87 ? 10.492 2.965 -13.598 1.00 95.00 87 GLU A C 1
ATOM 649 O O . GLU A 1 87 ? 11.146 2.207 -14.314 1.00 95.00 87 GLU A O 1
ATOM 654 N N . LEU A 1 88 ? 10.461 4.281 -13.841 1.00 93.44 88 LEU A N 1
ATOM 655 C CA . LEU A 1 88 ? 11.144 4.878 -14.996 1.00 93.44 88 LEU A CA 1
ATOM 656 C C . LEU A 1 88 ? 12.652 4.597 -14.990 1.00 93.44 88 LEU A C 1
ATOM 658 O O . LEU A 1 88 ? 13.222 4.300 -16.043 1.00 93.44 88 LEU A O 1
ATOM 662 N N . ARG A 1 89 ? 13.288 4.658 -13.812 1.00 94.50 89 ARG A N 1
ATOM 663 C CA . ARG A 1 89 ? 14.705 4.300 -13.648 1.00 94.50 89 ARG A CA 1
ATOM 664 C C . ARG A 1 89 ? 14.950 2.820 -13.923 1.00 94.50 89 ARG A C 1
ATOM 666 O O . ARG A 1 89 ? 15.874 2.504 -14.663 1.00 94.50 89 ARG A O 1
ATOM 673 N N . SER A 1 90 ? 14.111 1.934 -13.385 1.00 92.88 90 SER A N 1
ATOM 674 C CA . SER A 1 90 ? 14.191 0.489 -13.643 1.00 92.88 90 SER A CA 1
ATOM 675 C C . SER A 1 90 ? 14.132 0.189 -15.145 1.00 92.88 90 SER A C 1
ATOM 677 O O . SER A 1 90 ? 15.031 -0.444 -15.698 1.00 92.88 90 SER A O 1
ATOM 679 N N . ARG A 1 91 ? 13.149 0.764 -15.849 1.00 91.88 91 ARG A N 1
ATOM 680 C CA . ARG A 1 91 ? 13.007 0.620 -17.304 1.00 91.88 91 ARG A CA 1
ATOM 681 C C . ARG A 1 91 ? 14.215 1.154 -18.076 1.00 91.88 91 ARG A C 1
ATOM 683 O O . ARG A 1 91 ? 14.606 0.561 -19.079 1.00 91.88 91 ARG A O 1
ATOM 690 N N . ALA A 1 92 ? 14.800 2.271 -17.642 1.00 93.06 92 ALA A N 1
ATOM 691 C CA . ALA A 1 92 ? 16.007 2.812 -18.266 1.00 93.06 92 ALA A CA 1
ATOM 692 C C . ALA A 1 92 ? 17.197 1.847 -18.129 1.00 93.06 92 ALA A C 1
ATOM 694 O O . ALA A 1 92 ? 17.898 1.617 -19.112 1.00 93.06 92 ALA A O 1
ATOM 695 N N . LEU A 1 93 ? 17.382 1.230 -16.955 1.00 94.12 93 LEU A N 1
ATOM 696 C CA . LEU A 1 93 ? 18.440 0.240 -16.722 1.00 94.12 93 LEU A CA 1
ATOM 697 C C . LEU A 1 93 ? 18.270 -1.012 -17.590 1.00 94.12 93 LEU A C 1
ATOM 699 O O . LEU A 1 93 ? 19.251 -1.492 -18.154 1.00 94.12 93 LEU A O 1
ATOM 703 N N . ILE A 1 94 ? 17.037 -1.504 -17.753 1.00 92.12 94 ILE A N 1
ATOM 704 C CA . ILE A 1 94 ? 16.743 -2.648 -18.632 1.00 92.12 94 ILE A CA 1
ATOM 705 C C . ILE A 1 94 ? 17.163 -2.336 -20.075 1.00 92.12 94 ILE A C 1
ATOM 707 O O . ILE A 1 94 ? 17.903 -3.108 -20.676 1.00 92.12 94 ILE A O 1
ATOM 711 N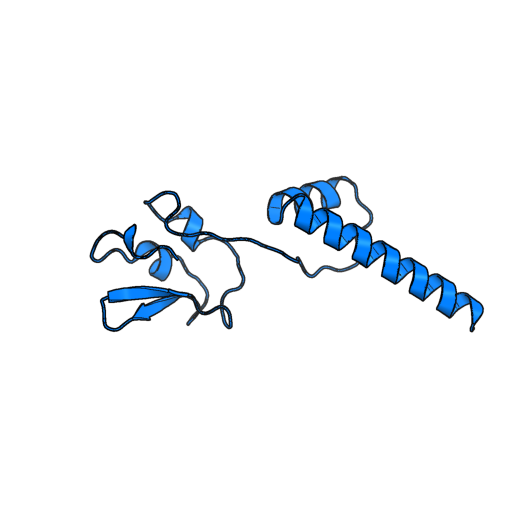 N . LYS A 1 95 ? 16.801 -1.158 -20.598 1.00 92.69 95 LYS A N 1
ATOM 712 C CA . LYS A 1 95 ? 17.204 -0.736 -21.952 1.00 92.69 95 LYS A CA 1
ATOM 713 C C . LYS A 1 95 ? 18.718 -0.617 -22.120 1.00 92.69 95 LYS A C 1
ATOM 715 O O . LYS A 1 95 ? 19.248 -0.922 -23.187 1.00 92.69 95 LYS A O 1
ATOM 720 N N . VAL A 1 96 ? 19.418 -0.139 -21.088 1.00 95.62 96 VAL A N 1
ATOM 721 C CA . VAL A 1 96 ? 20.887 -0.081 -21.093 1.00 95.62 96 VAL A CA 1
ATOM 722 C C . VAL A 1 96 ? 21.460 -1.493 -21.177 1.00 95.62 96 VAL A C 1
ATOM 724 O O . VAL A 1 96 ? 22.311 -1.738 -22.029 1.00 95.62 96 VAL A O 1
ATOM 727 N N . LYS A 1 97 ? 20.954 -2.427 -20.365 1.00 96.19 97 LYS A N 1
ATOM 728 C CA . LYS A 1 97 ? 21.366 -3.835 -20.395 1.00 96.19 97 LYS A CA 1
ATOM 729 C C . LYS A 1 97 ? 21.151 -4.462 -21.778 1.00 96.19 97 LYS A C 1
ATOM 731 O O . LYS A 1 97 ? 22.105 -4.971 -22.354 1.00 96.19 97 LYS A O 1
ATOM 736 N N . GLU A 1 98 ? 19.958 -4.328 -22.353 1.00 95.12 98 GLU A N 1
ATOM 737 C CA . GLU A 1 98 ? 19.632 -4.840 -23.698 1.00 95.12 98 GLU A CA 1
ATOM 738 C C . GLU A 1 98 ? 20.519 -4.227 -24.798 1.00 95.12 98 GLU A C 1
ATOM 740 O O . GLU A 1 98 ? 20.819 -4.852 -25.815 1.00 95.12 98 GLU A O 1
ATOM 745 N N . SER A 1 99 ? 20.928 -2.965 -24.639 1.00 96.38 99 SER A N 1
ATOM 746 C CA . SER A 1 99 ? 21.866 -2.306 -25.555 1.00 96.38 99 SER A CA 1
ATOM 747 C C . SER A 1 99 ? 23.268 -2.913 -25.474 1.00 96.38 99 SER A C 1
ATOM 749 O O . SER A 1 99 ? 23.906 -3.105 -26.506 1.00 96.38 99 SER A O 1
ATOM 751 N N . VAL A 1 100 ? 23.739 -3.233 -24.265 1.00 97.44 100 VAL A N 1
ATOM 752 C CA . VAL A 1 100 ? 25.036 -3.892 -24.052 1.00 97.44 100 VAL A CA 1
ATOM 753 C C . VAL A 1 100 ? 25.010 -5.318 -24.596 1.00 97.44 100 VAL A C 1
ATOM 755 O O . VAL A 1 100 ? 25.905 -5.681 -25.348 1.00 97.44 100 VAL A O 1
ATOM 758 N N . GLU A 1 101 ? 23.971 -6.096 -24.291 1.00 97.25 101 GLU A N 1
ATOM 759 C CA . GLU A 1 101 ? 23.825 -7.477 -24.775 1.00 97.25 101 GLU A CA 1
ATOM 760 C C . GLU A 1 101 ? 23.864 -7.551 -26.307 1.00 97.25 101 GLU A C 1
ATOM 762 O O . GLU A 1 101 ? 24.588 -8.371 -26.861 1.00 97.25 101 GLU A O 1
ATOM 767 N N . ARG A 1 102 ? 23.196 -6.622 -27.004 1.00 96.25 102 ARG A N 1
ATOM 768 C CA . ARG A 1 102 ? 23.244 -6.528 -28.475 1.00 96.25 102 ARG A CA 1
ATOM 769 C C . ARG A 1 102 ? 24.617 -6.188 -29.059 1.00 96.25 102 ARG A C 1
ATOM 771 O O . ARG A 1 102 ? 24.799 -6.371 -30.252 1.00 96.25 102 ARG A O 1
ATOM 778 N N . ARG A 1 103 ? 25.540 -5.632 -28.271 1.00 95.38 103 ARG A N 1
ATOM 779 C CA . ARG A 1 103 ? 26.923 -5.347 -28.704 1.00 95.38 103 ARG A CA 1
ATOM 780 C C . ARG A 1 103 ? 27.878 -6.506 -28.424 1.00 95.38 103 ARG A C 1
ATOM 782 O O . ARG A 1 103 ? 28.989 -6.492 -28.938 1.00 95.38 103 ARG A O 1
ATOM 789 N N . LEU A 1 104 ? 27.481 -7.418 -27.538 1.00 94.62 104 LEU A N 1
ATOM 790 C CA . LEU A 1 104 ? 28.248 -8.607 -27.169 1.00 94.62 104 LEU A CA 1
ATOM 791 C C . LEU A 1 104 ? 27.869 -9.831 -28.017 1.00 94.62 104 LEU A C 1
ATOM 793 O O . LEU A 1 104 ? 28.655 -10.773 -28.072 1.00 94.62 104 LEU A O 1
ATOM 797 N N . ALA A 1 105 ? 26.677 -9.819 -28.620 1.00 84.62 105 ALA A N 1
ATOM 798 C CA . ALA A 1 105 ? 26.234 -10.771 -29.638 1.00 84.62 105 ALA A CA 1
ATOM 799 C C . ALA A 1 105 ? 26.835 -10.436 -31.010 1.00 84.62 105 ALA A C 1
ATOM 801 O O . ALA A 1 105 ? 27.143 -11.398 -31.747 1.00 84.62 105 ALA A O 1
#